Protein AF-G0VFV6-F1 (afdb_monomer_lite)

pLDDT: mean 76.39, std 19.53, range [38.84, 98.0]

InterPro domains:
  IPR015418 Chromatin modification-related protein Eaf6 [PF09340] (14-102)
  IPR015418 Chromatin modification-related protein Eaf6 [PTHR13476] (4-123)

Foldseek 3Di:
DVVVVVVVVVVVVVVVVVVVVVVVVVVVVVVVLVVLVVVCCVQQQDPPDDDDDDPSLQDDPQRHNVSVVVVPDDDDDDDDDCPVSPHDDPVSSVVSVVDPVSVVVVVVVVVVVVVVVVVVVVVVVVVVPPPPPDDDDDPDDD

Structure (mmCIF, N/CA/C/O backbone):
data_AF-G0VFV6-F1
#
_entry.id   AF-G0VFV6-F1
#
loop_
_atom_site.group_PDB
_atom_site.id
_atom_site.type_symbol
_atom_site.label_atom_id
_atom_site.label_alt_id
_atom_site.label_comp_id
_atom_site.label_asym_id
_atom_site.label_entity_id
_atom_site.label_seq_id
_atom_site.pdbx_PDB_ins_code
_atom_site.Cartn_x
_atom_site.Cartn_y
_atom_site.Cartn_z
_atom_site.occupancy
_atom_site.B_iso_or_equiv
_atom_site.auth_seq_id
_atom_site.auth_comp_id
_atom_site.auth_asym_id
_atom_site.auth_atom_id
_atom_site.pdbx_PDB_model_num
ATOM 1 N N . MET A 1 1 ? -30.988 -7.209 36.783 1.00 61.44 1 MET A N 1
ATOM 2 C CA . MET A 1 1 ? -30.574 -5.986 36.063 1.00 61.44 1 MET A CA 1
ATOM 3 C C . MET A 1 1 ? -29.065 -5.753 36.152 1.00 61.44 1 MET A C 1
ATOM 5 O O . MET A 1 1 ? -28.468 -5.430 35.137 1.00 61.44 1 MET A O 1
ATOM 9 N N . ASP A 1 2 ? -28.416 -6.022 37.289 1.00 73.38 2 ASP A N 1
ATOM 10 C CA . ASP A 1 2 ? -26.969 -5.762 37.464 1.00 73.38 2 ASP A CA 1
ATOM 11 C C . ASP A 1 2 ? -26.029 -6.598 36.574 1.00 73.38 2 ASP A C 1
ATOM 13 O O . ASP A 1 2 ? -24.954 -6.134 36.197 1.00 73.38 2 ASP A O 1
ATOM 17 N N . GLY A 1 3 ? -26.434 -7.812 36.178 1.00 80.75 3 GLY A N 1
ATOM 18 C CA . GLY A 1 3 ? -25.650 -8.656 35.264 1.00 80.75 3 GLY A CA 1
ATOM 19 C C . GLY A 1 3 ? -25.474 -8.044 33.868 1.00 80.75 3 GLY A C 1
ATOM 20 O O . GLY A 1 3 ? -24.378 -8.079 33.320 1.00 80.75 3 GLY A O 1
ATOM 21 N N . GLN A 1 4 ? -26.517 -7.394 33.342 1.00 85.12 4 GLN A N 1
ATOM 22 C CA . GLN A 1 4 ? -26.492 -6.755 32.020 1.00 85.12 4 GLN A CA 1
ATOM 23 C C . GLN A 1 4 ? -25.604 -5.502 32.005 1.00 85.12 4 GLN A C 1
ATOM 25 O O . GLN A 1 4 ? -24.868 -5.274 31.049 1.00 85.12 4 GLN A O 1
ATOM 30 N N . LEU A 1 5 ? -25.616 -4.719 33.090 1.00 89.12 5 LEU A N 1
ATOM 31 C CA . LEU A 1 5 ? -24.706 -3.580 33.268 1.00 89.12 5 LEU A CA 1
ATOM 32 C C . LEU A 1 5 ? -23.240 -4.027 33.328 1.00 89.12 5 LEU A C 1
ATOM 34 O O . LEU A 1 5 ? -22.372 -3.400 32.721 1.00 89.12 5 LEU A O 1
ATOM 38 N N . LYS A 1 6 ? -22.959 -5.137 34.020 1.00 91.12 6 LYS A N 1
ATOM 39 C CA . LYS A 1 6 ? -21.605 -5.692 34.115 1.00 91.12 6 LYS A CA 1
ATOM 40 C C . LYS A 1 6 ? -21.097 -6.212 32.767 1.00 91.12 6 LYS A C 1
ATOM 42 O O . LYS A 1 6 ? -19.947 -5.954 32.419 1.00 91.12 6 LYS A O 1
ATOM 47 N N . GLU A 1 7 ? -21.936 -6.908 32.003 1.00 91.88 7 GLU A N 1
ATOM 48 C CA . GLU A 1 7 ? -21.600 -7.362 30.647 1.00 91.88 7 GLU A CA 1
ATOM 49 C C . GLU A 1 7 ? -21.347 -6.190 29.695 1.00 91.88 7 GLU A C 1
ATOM 51 O O . GLU A 1 7 ? -20.375 -6.210 28.940 1.00 91.88 7 GLU A O 1
ATOM 56 N N . TYR A 1 8 ? -22.165 -5.137 29.772 1.00 94.69 8 TYR A N 1
ATOM 57 C CA . TYR A 1 8 ? -21.982 -3.928 28.973 1.00 94.69 8 TYR A CA 1
ATOM 58 C C . TYR A 1 8 ? -20.630 -3.252 29.240 1.00 94.69 8 TYR A C 1
ATOM 60 O O . TYR A 1 8 ? -19.897 -2.940 28.299 1.00 94.69 8 TYR A O 1
ATOM 68 N N . GLU A 1 9 ? -20.252 -3.072 30.509 1.00 93.69 9 GLU A N 1
ATOM 69 C CA . GLU A 1 9 ? -18.959 -2.470 30.859 1.00 93.69 9 GLU A CA 1
ATOM 70 C C . GLU A 1 9 ? -17.774 -3.344 30.423 1.00 93.69 9 GLU A C 1
ATOM 72 O O . GLU A 1 9 ? -16.779 -2.831 29.904 1.00 93.69 9 GLU A O 1
ATOM 77 N N . GLN A 1 10 ? -17.891 -4.671 30.536 1.00 95.00 10 GLN A N 1
ATOM 78 C CA . GLN A 1 10 ? -16.878 -5.591 30.010 1.00 95.00 10 GLN A CA 1
ATOM 79 C C . GLN A 1 10 ? -16.748 -5.491 28.488 1.00 95.00 10 GLN A C 1
ATOM 81 O O . GLN A 1 10 ? -15.635 -5.456 27.961 1.00 95.00 10 GLN A O 1
ATOM 86 N N . LEU A 1 11 ? -17.869 -5.427 27.768 1.00 96.12 11 LEU A N 1
ATOM 87 C CA . LEU A 1 11 ? -17.863 -5.321 26.314 1.00 96.12 11 LEU A CA 1
ATOM 88 C C . LEU A 1 11 ? -17.265 -3.986 25.857 1.00 96.12 11 LEU A C 1
ATOM 90 O O . LEU A 1 11 ? -16.480 -3.951 24.913 1.00 96.12 11 LEU A O 1
ATOM 94 N N . LYS A 1 12 ? -17.556 -2.899 26.575 1.00 96.12 12 LYS A N 1
ATOM 95 C CA . LYS A 1 12 ? -16.971 -1.576 26.333 1.00 96.12 12 LYS A CA 1
ATOM 96 C C . LYS A 1 12 ? -15.455 -1.572 26.531 1.00 96.12 12 LYS A C 1
ATOM 98 O O . LYS A 1 12 ? -14.743 -0.953 25.743 1.00 96.12 12 LYS A O 1
ATOM 103 N N . GLN A 1 13 ? -14.948 -2.265 27.550 1.00 96.06 13 GLN A N 1
ATOM 104 C CA . GLN A 1 13 ? -13.505 -2.427 27.753 1.00 96.06 13 GLN A CA 1
ATOM 105 C C . GLN A 1 13 ? -12.860 -3.242 26.628 1.00 96.06 13 GLN A C 1
ATOM 107 O O . GLN A 1 13 ? -11.858 -2.803 26.068 1.00 96.06 13 GLN A O 1
ATOM 112 N N . LYS A 1 14 ? -13.469 -4.370 26.240 1.00 96.44 14 LYS A N 1
ATOM 113 C CA . LYS A 1 14 ? -12.999 -5.185 25.107 1.00 96.44 14 LYS A CA 1
ATOM 114 C C . LYS A 1 14 ? -12.979 -4.393 23.804 1.00 96.44 14 LYS A C 1
ATOM 116 O O . LYS A 1 14 ? -12.019 -4.486 23.052 1.00 96.44 14 LYS A O 1
ATOM 121 N N . LEU A 1 15 ? -14.002 -3.577 23.557 1.00 96.88 15 LEU A N 1
ATOM 122 C CA . LEU A 1 15 ? -14.063 -2.734 22.368 1.00 96.88 15 LEU A CA 1
ATOM 123 C C . LEU A 1 15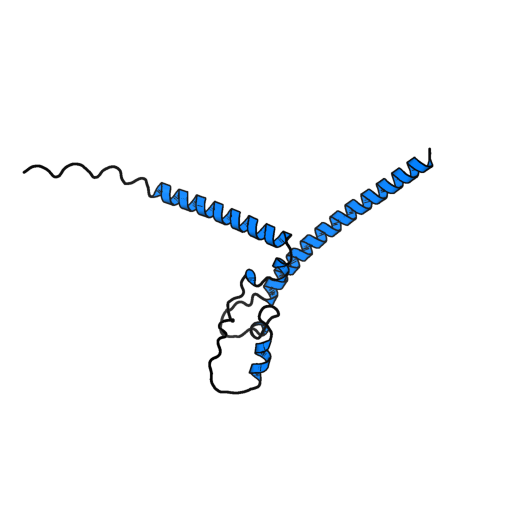 ? -12.927 -1.706 22.349 1.00 96.88 15 LEU A C 1
ATOM 125 O O . LEU A 1 15 ? -12.291 -1.527 21.317 1.00 96.88 15 LEU A O 1
ATOM 129 N N . LYS A 1 16 ? -12.638 -1.058 23.484 1.00 97.19 16 LYS A N 1
ATOM 130 C CA . LYS A 1 16 ? -11.505 -0.124 23.583 1.00 97.19 16 LYS A CA 1
ATOM 131 C C . LYS A 1 16 ? -10.175 -0.809 23.272 1.00 97.19 16 LYS A C 1
ATOM 133 O O . LYS A 1 16 ? -9.396 -0.268 22.497 1.00 97.19 16 LYS A O 1
ATOM 138 N N . GLN A 1 17 ? -9.955 -2.000 23.828 1.00 97.19 17 GLN A N 1
ATOM 139 C CA . GLN A 1 17 ? -8.756 -2.796 23.558 1.00 97.19 17 GLN A CA 1
ATOM 140 C C . GLN A 1 17 ? -8.660 -3.186 22.079 1.00 97.19 17 GLN A C 1
ATOM 142 O O . GLN A 1 17 ? -7.616 -2.994 21.470 1.00 97.19 17 GLN A O 1
ATOM 147 N N . ALA A 1 18 ? -9.761 -3.647 21.479 1.00 97.50 18 ALA A N 1
ATOM 148 C CA . ALA A 1 18 ? -9.797 -4.027 20.069 1.00 97.50 18 ALA A CA 1
ATOM 149 C C . ALA A 1 18 ? -9.527 -2.841 19.127 1.00 97.50 18 ALA A C 1
ATOM 151 O O . ALA A 1 18 ? -8.879 -3.007 18.099 1.00 97.50 18 ALA A O 1
ATOM 152 N N . ILE A 1 19 ? -9.996 -1.635 19.469 1.00 98.00 19 ILE A N 1
ATOM 153 C CA . ILE A 1 19 ? -9.707 -0.418 18.694 1.00 98.00 19 ILE A CA 1
ATOM 154 C C . ILE A 1 19 ? -8.216 -0.069 18.765 1.00 98.00 19 ILE A C 1
ATOM 156 O O . ILE A 1 19 ? -7.619 0.278 17.748 1.00 98.00 19 ILE A O 1
ATOM 160 N N . GLU A 1 20 ? -7.615 -0.155 19.950 1.00 97.69 20 GLU A N 1
ATOM 161 C CA . GLU A 1 20 ? -6.192 0.137 20.136 1.00 97.69 20 GLU A CA 1
ATOM 162 C C . GLU A 1 20 ? -5.300 -0.897 19.439 1.00 97.69 20 GLU A C 1
ATOM 164 O O . GLU A 1 20 ? -4.341 -0.531 18.759 1.00 97.69 20 GLU A O 1
ATOM 169 N N . GLU A 1 21 ? -5.659 -2.178 19.534 1.00 97.94 21 GLU A N 1
ATOM 170 C CA . GLU A 1 21 ? -4.986 -3.262 18.823 1.00 97.94 21 GLU A CA 1
ATOM 171 C C . GLU A 1 21 ? -5.083 -3.080 17.308 1.00 97.94 21 GLU A C 1
ATOM 173 O O . GLU A 1 21 ? -4.063 -3.138 16.622 1.00 97.94 21 GLU A O 1
ATOM 178 N N . LYS A 1 22 ? -6.281 -2.772 16.795 1.00 97.94 22 LYS A N 1
ATOM 179 C CA . LYS A 1 22 ? -6.484 -2.469 15.379 1.00 97.94 22 LYS A CA 1
ATOM 180 C C . LYS A 1 22 ? -5.571 -1.328 14.925 1.00 97.94 22 LYS A C 1
ATOM 182 O O . LYS A 1 22 ? -4.885 -1.477 13.920 1.00 97.94 22 LYS A O 1
ATOM 187 N N . ARG A 1 23 ? -5.519 -0.219 15.672 1.00 97.62 23 ARG A N 1
ATOM 188 C CA . ARG A 1 23 ? -4.665 0.928 15.322 1.00 97.62 23 ARG A CA 1
ATOM 189 C C . ARG A 1 23 ? -3.191 0.527 15.255 1.00 97.62 23 ARG A C 1
ATOM 191 O O . ARG A 1 23 ? -2.490 0.904 14.325 1.00 97.62 23 ARG A O 1
ATOM 198 N N . LYS A 1 24 ? -2.723 -0.258 16.228 1.00 97.81 24 LYS A N 1
ATOM 199 C CA . LYS A 1 24 ? -1.338 -0.740 16.255 1.00 97.81 24 LYS A CA 1
ATOM 200 C C . LYS A 1 24 ? -1.023 -1.637 15.054 1.00 97.81 24 LYS A C 1
ATOM 202 O O . LYS A 1 24 ? 0.045 -1.499 14.468 1.00 97.81 24 LYS A O 1
ATOM 207 N N . GLN A 1 25 ? -1.941 -2.533 14.694 1.00 97.88 25 GLN A N 1
ATOM 208 C CA . GLN A 1 25 ? -1.784 -3.410 13.533 1.00 97.88 25 GLN A CA 1
ATOM 209 C C . GLN A 1 25 ? -1.763 -2.618 12.222 1.00 97.88 25 GLN A C 1
ATOM 211 O O . GLN A 1 25 ? -0.952 -2.925 11.358 1.00 97.88 25 GLN A O 1
ATOM 216 N N . GLU A 1 26 ? -2.600 -1.586 12.086 1.00 96.88 26 GLU A N 1
ATOM 217 C CA . GLU A 1 26 ? -2.580 -0.683 10.927 1.00 96.88 26 GLU A CA 1
ATOM 218 C C . GLU A 1 26 ? -1.230 0.052 10.818 1.00 96.88 26 GLU A C 1
ATOM 220 O O . GLU A 1 26 ? -0.601 0.026 9.764 1.00 96.88 26 GLU A O 1
ATOM 225 N N . GLU A 1 27 ? -0.717 0.607 11.922 1.00 97.31 27 GLU A N 1
ATOM 226 C CA . GLU A 1 27 ? 0.596 1.274 11.946 1.00 97.31 27 GLU A CA 1
ATOM 227 C C . GLU A 1 27 ? 1.765 0.327 11.615 1.00 97.31 27 GLU A C 1
ATOM 229 O O . GLU A 1 27 ? 2.737 0.725 10.971 1.00 97.31 27 GLU A O 1
ATOM 234 N N . GLU A 1 28 ? 1.721 -0.916 12.098 1.00 97.50 28 GLU A N 1
ATOM 235 C CA . GLU A 1 28 ? 2.740 -1.931 11.809 1.00 97.50 28 GLU A CA 1
ATOM 236 C C . GLU A 1 28 ? 2.664 -2.401 10.355 1.00 97.50 28 GLU A C 1
ATOM 238 O O . GLU A 1 28 ? 3.693 -2.553 9.696 1.00 97.50 28 GLU A O 1
ATOM 243 N N . PHE A 1 29 ? 1.449 -2.562 9.835 1.00 96.38 29 PHE A N 1
ATOM 244 C CA . PHE A 1 29 ? 1.216 -2.917 8.445 1.00 96.38 29 PHE A CA 1
ATOM 245 C C . PHE A 1 29 ? 1.788 -1.863 7.492 1.00 96.38 29 PHE A C 1
ATOM 247 O O . PHE A 1 29 ? 2.510 -2.221 6.561 1.00 96.38 29 PHE A O 1
ATOM 254 N N . ASP A 1 30 ? 1.545 -0.576 7.750 1.00 94.56 30 ASP A N 1
ATOM 255 C CA . ASP A 1 30 ? 2.077 0.513 6.923 1.00 94.56 30 ASP A CA 1
ATOM 256 C C . ASP A 1 30 ? 3.615 0.530 6.918 1.00 94.56 30 ASP A C 1
ATOM 258 O O . ASP A 1 30 ? 4.242 0.698 5.869 1.00 94.56 30 ASP A O 1
ATOM 262 N N . LYS A 1 31 ? 4.245 0.280 8.075 1.00 96.88 31 LYS A N 1
ATOM 263 C CA . LYS A 1 31 ? 5.710 0.161 8.176 1.00 96.88 31 LYS A CA 1
ATOM 264 C C . LYS A 1 31 ? 6.247 -1.008 7.356 1.00 96.88 31 LYS A C 1
ATOM 266 O O . LYS A 1 31 ? 7.237 -0.837 6.651 1.00 96.88 31 LYS A O 1
ATOM 271 N N . LEU A 1 32 ? 5.592 -2.167 7.422 1.00 97.12 32 LEU A N 1
ATOM 272 C CA . LEU A 1 32 ? 5.993 -3.349 6.659 1.00 97.12 32 LEU A CA 1
ATOM 273 C C . LEU A 1 32 ? 5.866 -3.128 5.149 1.00 97.12 32 LEU A C 1
ATOM 275 O O . LEU A 1 32 ? 6.735 -3.562 4.401 1.00 97.12 32 LEU A O 1
ATOM 279 N N . GLN A 1 33 ? 4.820 -2.437 4.685 1.00 95.31 33 GLN A N 1
ATOM 280 C CA . GLN A 1 33 ? 4.673 -2.105 3.261 1.00 95.31 33 GLN A CA 1
ATOM 281 C C . GLN A 1 33 ? 5.844 -1.250 2.761 1.00 95.31 33 GLN A C 1
ATOM 283 O O . GLN A 1 33 ? 6.404 -1.539 1.701 1.00 95.31 33 GLN A O 1
ATOM 288 N N . GLN A 1 34 ? 6.247 -0.241 3.540 1.00 95.31 34 GLN A N 1
ATOM 289 C CA . GLN A 1 34 ? 7.407 0.587 3.214 1.00 95.31 34 GLN A CA 1
ATOM 290 C C . GLN A 1 34 ? 8.706 -0.227 3.239 1.00 95.31 34 GLN A C 1
ATOM 292 O O . GLN A 1 34 ? 9.500 -0.146 2.306 1.00 95.31 34 GLN A O 1
ATOM 297 N N . GLU A 1 35 ? 8.900 -1.054 4.267 1.00 97.00 35 GLU A N 1
ATOM 298 C CA . GLU A 1 35 ? 10.090 -1.895 4.393 1.00 97.00 35 GLU A CA 1
ATOM 299 C C . GLU A 1 35 ? 10.234 -2.859 3.209 1.00 97.00 35 GLU A C 1
ATOM 301 O O . GLU A 1 35 ? 11.327 -2.994 2.663 1.00 97.00 35 GLU A O 1
ATOM 306 N N . ILE A 1 36 ? 9.141 -3.485 2.758 1.00 95.81 36 ILE A N 1
ATOM 307 C CA . ILE A 1 36 ? 9.149 -4.351 1.570 1.00 95.81 36 ILE A CA 1
ATOM 308 C C . ILE A 1 36 ? 9.641 -3.572 0.346 1.00 95.81 36 ILE A C 1
ATOM 310 O O . ILE A 1 36 ? 10.545 -4.038 -0.348 1.00 95.81 36 ILE A O 1
ATOM 314 N N . TYR A 1 37 ? 9.095 -2.379 0.102 1.00 94.06 37 TYR A N 1
ATOM 315 C CA . TYR A 1 37 ? 9.478 -1.552 -1.044 1.00 94.06 37 TYR A CA 1
ATOM 316 C C . TYR A 1 37 ? 10.954 -1.116 -0.994 1.00 94.06 37 TYR A C 1
ATOM 318 O O . TYR A 1 37 ? 11.674 -1.149 -2.004 1.00 94.06 37 TYR A O 1
ATOM 326 N N . ASP A 1 38 ? 11.427 -0.740 0.194 1.00 93.81 38 ASP A N 1
ATOM 327 C CA . ASP A 1 38 ? 12.815 -0.344 0.424 1.00 93.81 38 ASP A CA 1
ATOM 328 C C . ASP A 1 38 ? 13.761 -1.529 0.196 1.00 93.81 38 ASP A C 1
ATOM 330 O O . ASP A 1 38 ? 14.774 -1.388 -0.492 1.00 93.81 38 ASP A O 1
ATOM 334 N N . LYS A 1 39 ? 13.402 -2.724 0.685 1.00 92.75 39 LYS A N 1
ATOM 335 C CA . LYS A 1 39 ? 14.188 -3.952 0.499 1.00 92.75 39 LYS A CA 1
ATOM 336 C C . LYS A 1 39 ? 14.200 -4.446 -0.938 1.00 92.75 39 LYS A C 1
ATOM 338 O O . LYS A 1 39 ? 15.241 -4.896 -1.411 1.00 92.75 39 LYS A O 1
ATOM 343 N N . GLU A 1 40 ? 13.095 -4.332 -1.664 1.00 90.62 40 GLU A N 1
ATOM 344 C CA . GLU A 1 40 ? 13.095 -4.593 -3.103 1.00 90.62 40 GLU A CA 1
ATOM 345 C C . GLU A 1 40 ? 14.060 -3.659 -3.832 1.00 90.62 40 GLU A C 1
ATOM 347 O O . GLU A 1 40 ? 14.815 -4.105 -4.693 1.00 90.62 40 GLU A O 1
ATOM 352 N N . THR A 1 41 ? 14.091 -2.379 -3.458 1.00 88.75 41 THR A N 1
ATOM 353 C CA . THR A 1 41 ? 15.053 -1.429 -4.023 1.00 88.75 41 THR A CA 1
ATOM 354 C C . THR A 1 41 ? 16.483 -1.825 -3.647 1.00 88.75 41 THR A C 1
ATOM 356 O O . THR A 1 41 ? 17.334 -1.924 -4.519 1.00 88.75 41 THR A O 1
ATOM 359 N N . GLU A 1 42 ? 16.752 -2.140 -2.382 1.00 87.62 42 GLU A N 1
ATOM 360 C CA . GLU A 1 42 ? 18.082 -2.543 -1.912 1.00 87.62 42 GLU A CA 1
ATOM 361 C C . GLU A 1 42 ? 18.624 -3.788 -2.638 1.00 87.62 42 GLU A C 1
ATOM 363 O O . GLU A 1 42 ? 19.789 -3.813 -3.038 1.00 87.62 42 GLU A O 1
ATOM 368 N N . TYR A 1 43 ? 17.792 -4.817 -2.835 1.00 85.00 43 TYR A N 1
ATOM 369 C CA . TYR A 1 43 ? 18.244 -6.102 -3.379 1.00 85.00 43 TYR A CA 1
ATOM 370 C C . TYR A 1 43 ? 18.133 -6.222 -4.899 1.00 85.00 43 TYR A C 1
ATOM 372 O O . TYR A 1 43 ? 18.935 -6.931 -5.513 1.00 85.00 43 TYR A O 1
ATOM 380 N N . LEU A 1 44 ? 17.136 -5.583 -5.515 1.00 81.69 44 LEU A N 1
ATOM 381 C CA . LEU A 1 44 ? 16.840 -5.751 -6.939 1.00 81.69 44 LEU A CA 1
ATOM 382 C C . LEU A 1 44 ? 17.335 -4.569 -7.782 1.00 81.69 44 LEU A C 1
ATOM 384 O O . LEU A 1 44 ? 17.702 -4.772 -8.944 1.00 81.69 44 LEU A O 1
ATOM 388 N N . PHE A 1 45 ? 17.412 -3.360 -7.212 1.00 73.38 45 PHE A N 1
ATOM 389 C CA . PHE A 1 45 ? 18.003 -2.207 -7.887 1.00 73.38 45 PHE A CA 1
ATOM 390 C C . PHE A 1 45 ? 19.523 -2.222 -7.718 1.00 73.38 45 PHE A C 1
ATOM 392 O O . PHE A 1 45 ? 20.104 -1.620 -6.818 1.00 73.38 45 PHE A O 1
ATOM 399 N N . VAL A 1 46 ? 20.199 -2.908 -8.634 1.00 64.00 46 VAL A N 1
ATOM 400 C CA . VAL A 1 46 ? 21.646 -2.766 -8.790 1.00 64.00 46 VAL A CA 1
ATOM 401 C C . VAL A 1 46 ? 21.898 -1.621 -9.774 1.00 64.00 46 VAL A C 1
ATOM 403 O O . VAL A 1 46 ? 21.496 -1.738 -10.936 1.00 64.00 46 VAL A O 1
ATOM 406 N N . PRO A 1 47 ? 22.573 -0.525 -9.382 1.00 55.16 47 PRO A N 1
ATOM 407 C CA . PRO A 1 47 ? 22.979 0.487 -10.342 1.00 55.16 47 PRO A CA 1
ATOM 408 C C . PRO A 1 47 ? 23.942 -0.150 -11.348 1.00 55.16 47 PRO A C 1
ATOM 410 O O . PRO A 1 47 ? 25.042 -0.578 -10.994 1.00 55.16 47 PRO A O 1
ATOM 413 N N . ASN A 1 48 ? 23.533 -0.195 -12.617 1.00 52.00 48 ASN A N 1
ATOM 414 C CA . ASN A 1 48 ? 24.400 -0.502 -13.755 1.00 52.00 48 ASN A CA 1
ATOM 415 C C . ASN A 1 48 ? 25.393 0.657 -13.960 1.00 52.00 48 ASN A C 1
ATOM 417 O O . ASN A 1 48 ? 25.332 1.382 -14.947 1.00 52.00 48 ASN A O 1
ATOM 421 N N . SER A 1 49 ? 26.284 0.881 -12.996 1.00 43.75 49 SER A N 1
ATOM 422 C CA . SER A 1 49 ? 27.336 1.889 -13.069 1.00 43.75 49 SER A CA 1
ATOM 423 C C . SER A 1 49 ? 28.692 1.192 -13.088 1.00 43.75 49 SER A C 1
ATOM 425 O O . SER A 1 49 ? 29.168 0.707 -12.068 1.00 43.75 49 SER A O 1
ATOM 427 N N . GLY A 1 50 ? 29.290 1.124 -14.280 1.00 43.28 50 GLY A N 1
ATOM 428 C CA . GLY A 1 50 ? 30.733 0.978 -14.490 1.00 43.28 50 GLY A CA 1
ATOM 429 C C . GLY A 1 50 ? 31.401 -0.329 -14.038 1.00 43.28 50 GLY A C 1
ATOM 430 O O . GLY A 1 50 ? 31.776 -0.499 -12.885 1.00 43.28 50 GLY A O 1
ATOM 431 N N . ASN A 1 51 ? 31.713 -1.193 -15.008 1.00 46.22 51 ASN A N 1
ATOM 432 C CA . ASN A 1 51 ? 32.843 -2.143 -15.009 1.00 46.22 51 ASN A CA 1
ATOM 433 C C . ASN A 1 51 ? 32.982 -3.193 -13.888 1.00 46.22 51 ASN A C 1
ATOM 435 O O . ASN A 1 51 ? 33.996 -3.894 -13.863 1.00 46.22 51 ASN A O 1
ATOM 439 N N . LYS A 1 52 ? 31.995 -3.396 -13.010 1.00 47.25 52 LYS A N 1
ATOM 440 C CA . LYS A 1 52 ? 31.943 -4.587 -12.146 1.00 47.25 52 LYS A CA 1
ATOM 441 C C . LYS A 1 52 ? 30.525 -5.157 -12.106 1.00 47.25 52 LYS A C 1
ATOM 443 O O . LYS A 1 52 ? 29.626 -4.458 -11.643 1.00 47.25 52 LYS A O 1
ATOM 448 N N . PRO A 1 53 ? 30.295 -6.409 -12.546 1.00 52.69 53 PRO A N 1
ATOM 449 C CA . PRO A 1 53 ? 29.031 -7.069 -12.268 1.00 52.69 53 PRO A CA 1
ATOM 450 C C . PRO A 1 53 ? 28.932 -7.236 -10.749 1.00 52.69 53 PRO A C 1
ATOM 452 O O . PRO A 1 53 ? 29.689 -7.997 -10.145 1.00 52.69 53 PRO A O 1
ATOM 455 N N . SER A 1 54 ? 28.036 -6.477 -10.117 1.00 52.59 54 SER A N 1
ATOM 456 C CA . SER A 1 54 ? 27.594 -6.771 -8.753 1.00 52.59 54 SER A CA 1
ATOM 457 C C . SER A 1 54 ? 27.208 -8.247 -8.688 1.00 52.59 54 SER A C 1
ATOM 459 O O . SER A 1 54 ? 26.578 -8.758 -9.616 1.00 52.59 54 SER A O 1
ATOM 461 N N . GLN A 1 55 ? 27.554 -8.940 -7.603 1.00 53.66 55 GLN A N 1
ATOM 462 C CA . GLN A 1 55 ? 27.216 -10.357 -7.428 1.00 53.66 55 GLN A CA 1
ATOM 463 C C . GLN A 1 55 ? 25.700 -10.629 -7.506 1.00 53.66 55 GLN A C 1
ATOM 465 O O . GLN A 1 55 ? 25.293 -11.762 -7.732 1.00 53.66 55 GLN A O 1
ATOM 470 N N . HIS A 1 56 ? 24.865 -9.591 -7.384 1.00 53.75 56 HIS A N 1
ATOM 471 C CA . HIS A 1 56 ? 23.407 -9.649 -7.546 1.00 53.75 56 HIS A CA 1
ATOM 472 C C . HIS A 1 56 ? 22.934 -9.626 -9.012 1.00 53.75 56 HIS A C 1
ATOM 474 O O . HIS A 1 56 ? 21.760 -9.849 -9.284 1.00 53.75 56 HIS A O 1
ATOM 480 N N . SER A 1 57 ? 23.835 -9.393 -9.971 1.00 58.66 57 SER A N 1
ATOM 481 C CA . SER A 1 57 ? 23.536 -9.432 -11.411 1.00 58.66 57 SER A CA 1
ATOM 482 C C . SER A 1 57 ? 23.570 -10.858 -11.991 1.00 58.66 57 SER A C 1
ATOM 484 O O . SER A 1 57 ? 23.185 -11.081 -13.133 1.00 58.66 57 SER A O 1
ATOM 486 N N . ILE A 1 58 ? 24.026 -11.845 -11.207 1.00 65.06 58 ILE A N 1
ATOM 487 C CA . ILE A 1 58 ? 24.145 -13.251 -11.637 1.00 65.06 58 ILE A CA 1
ATOM 488 C C . ILE A 1 58 ? 22.779 -13.962 -11.620 1.00 65.06 58 ILE A C 1
ATOM 490 O O . ILE A 1 58 ? 22.550 -14.895 -12.385 1.00 65.06 58 ILE A O 1
ATOM 494 N N . GLY A 1 59 ? 21.850 -13.501 -10.783 1.00 70.94 59 GLY A N 1
ATOM 495 C CA . GLY A 1 59 ? 20.490 -14.019 -10.717 1.00 70.94 59 GLY A CA 1
ATOM 496 C C . GLY A 1 59 ? 19.739 -13.467 -9.513 1.00 70.94 59 GLY A C 1
ATOM 497 O O . GLY A 1 59 ? 20.341 -13.146 -8.488 1.00 70.94 59 GLY A O 1
ATOM 498 N N . ASN A 1 60 ? 18.421 -13.356 -9.632 1.00 80.31 60 ASN A N 1
ATOM 499 C CA . ASN A 1 60 ? 17.544 -12.922 -8.549 1.00 80.31 60 ASN A CA 1
ATOM 500 C C . ASN A 1 60 ? 16.233 -13.718 -8.581 1.00 80.31 60 ASN A C 1
ATOM 502 O O . ASN A 1 60 ? 15.933 -14.401 -9.558 1.00 80.31 60 ASN A O 1
ATOM 506 N N . ILE A 1 61 ? 15.438 -13.631 -7.514 1.00 86.44 61 ILE A N 1
ATOM 507 C CA . ILE A 1 61 ? 14.173 -14.378 -7.417 1.00 86.44 61 ILE A CA 1
ATOM 508 C C . ILE A 1 61 ? 13.157 -13.995 -8.508 1.00 86.44 61 ILE A C 1
ATOM 510 O O . ILE A 1 61 ? 12.281 -14.790 -8.826 1.00 86.44 61 ILE A O 1
ATOM 514 N N . ILE A 1 62 ? 13.304 -12.815 -9.117 1.00 85.62 62 ILE A N 1
ATOM 515 C CA . ILE A 1 62 ? 12.412 -12.327 -10.176 1.00 85.62 62 ILE A CA 1
ATOM 516 C C . ILE A 1 62 ? 12.760 -12.939 -11.541 1.00 85.62 62 ILE A C 1
ATOM 518 O O . ILE A 1 62 ? 11.876 -13.334 -12.294 1.00 85.62 62 ILE A O 1
ATOM 522 N N . LYS A 1 63 ? 14.053 -13.025 -11.868 1.00 81.31 63 LYS A N 1
ATOM 523 C CA . LYS A 1 63 ? 14.580 -13.419 -13.187 1.00 81.31 63 LYS A CA 1
ATOM 524 C C . LYS A 1 63 ? 15.123 -14.847 -13.222 1.00 81.31 63 LYS A C 1
ATOM 526 O O . LYS A 1 63 ? 15.392 -15.372 -14.299 1.00 81.31 63 LYS A O 1
ATOM 531 N N . GLY A 1 64 ? 15.277 -15.473 -12.060 1.00 80.38 64 GLY A N 1
ATOM 532 C CA . GLY A 1 64 ? 15.866 -16.794 -11.897 1.00 80.38 64 GLY A CA 1
ATOM 533 C C . GLY A 1 64 ? 17.369 -16.762 -11.609 1.00 80.38 64 GLY A C 1
ATOM 534 O O . GLY A 1 64 ? 18.039 -15.732 -11.690 1.00 80.38 64 GLY A O 1
ATOM 535 N N . PHE A 1 65 ? 17.890 -17.936 -11.253 1.00 80.81 65 PHE A N 1
ATOM 536 C CA . PHE A 1 65 ? 19.261 -18.151 -10.777 1.00 80.81 65 PHE A CA 1
ATOM 537 C C . PHE A 1 65 ? 20.135 -18.958 -11.759 1.00 80.81 65 PHE A C 1
ATOM 539 O O . PHE A 1 65 ? 21.219 -19.416 -11.404 1.00 80.81 65 PHE A O 1
ATOM 546 N N . ASP A 1 66 ? 19.692 -19.113 -13.009 1.00 69.44 66 ASP A N 1
ATOM 547 C CA . ASP A 1 66 ? 20.372 -19.913 -14.046 1.00 69.44 66 ASP A CA 1
ATOM 548 C C . ASP A 1 66 ? 21.776 -19.376 -14.418 1.00 69.44 66 ASP A C 1
ATOM 550 O O . AS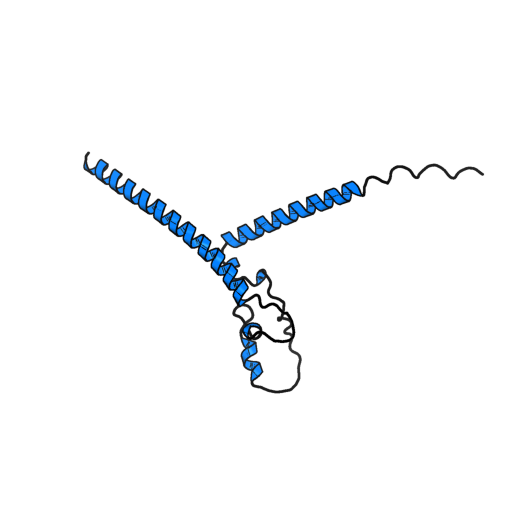P A 1 66 ? 22.628 -20.083 -14.956 1.00 69.44 66 ASP A O 1
ATOM 554 N N . GLY A 1 67 ? 22.082 -18.124 -14.061 1.00 64.81 67 GLY A N 1
ATOM 555 C CA . GLY A 1 67 ? 23.411 -17.541 -14.250 1.00 64.81 67 GLY A CA 1
ATOM 556 C C . GLY A 1 67 ? 24.515 -18.167 -13.387 1.00 64.81 67 GLY A C 1
ATOM 557 O O . GLY A 1 67 ? 25.689 -18.036 -13.737 1.00 64.81 67 GLY A O 1
ATOM 558 N N . PHE A 1 68 ? 24.188 -18.891 -12.308 1.00 65.00 68 PHE A N 1
ATOM 559 C CA . PHE A 1 68 ? 25.205 -19.551 -11.474 1.00 65.00 68 PHE A CA 1
ATOM 560 C C . PHE A 1 68 ? 25.820 -20.789 -12.140 1.00 65.00 68 PHE A C 1
ATOM 562 O O . PHE A 1 68 ? 26.982 -21.111 -11.890 1.00 65.00 68 PHE A O 1
ATOM 569 N N . SER A 1 69 ? 25.082 -21.463 -13.024 1.00 63.28 69 SER A N 1
ATOM 570 C CA . SER A 1 69 ? 25.519 -22.713 -13.657 1.00 63.28 69 SER A CA 1
ATOM 571 C C . SER A 1 69 ? 26.509 -22.493 -14.807 1.00 63.28 69 SER A C 1
ATOM 573 O O . SER A 1 69 ? 27.306 -23.380 -15.112 1.00 63.28 69 SER A O 1
ATOM 575 N N . LYS A 1 70 ? 26.520 -21.301 -15.423 1.00 57.59 70 LYS A N 1
ATOM 576 C CA . LYS A 1 70 ? 27.417 -20.963 -16.548 1.00 57.59 70 LYS A CA 1
ATOM 577 C C . LYS A 1 70 ? 28.815 -20.494 -16.128 1.00 57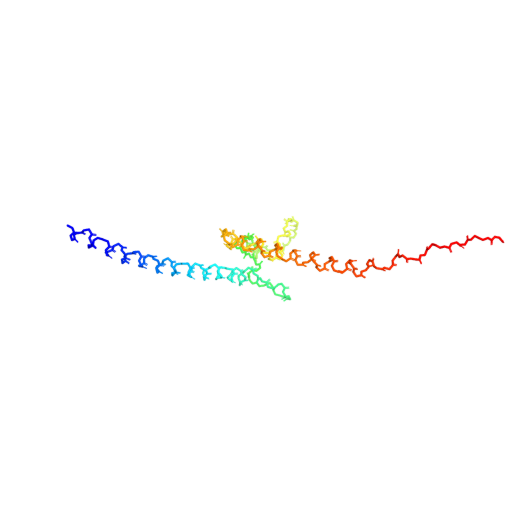.59 7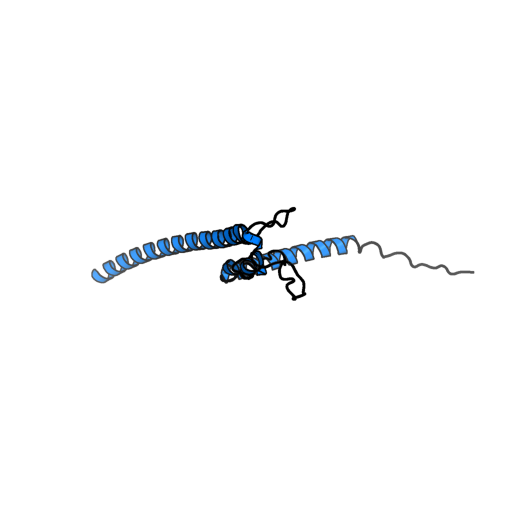0 LYS A C 1
ATOM 579 O O . LYS A 1 70 ? 29.692 -20.394 -16.978 1.00 57.59 70 LYS A O 1
ATOM 584 N N . ALA A 1 71 ? 29.067 -20.256 -14.839 1.00 54.66 71 ALA A N 1
ATOM 585 C CA . ALA A 1 71 ? 30.385 -19.819 -14.366 1.00 54.66 71 ALA A CA 1
ATOM 586 C C . ALA A 1 71 ? 31.445 -20.945 -14.329 1.00 54.66 71 ALA A C 1
ATOM 588 O O . ALA A 1 71 ? 32.634 -20.647 -14.229 1.00 54.66 71 ALA A O 1
ATOM 589 N N . HIS A 1 72 ? 31.047 -22.224 -14.435 1.00 49.88 72 HIS A N 1
ATOM 590 C CA . HIS A 1 72 ? 31.967 -23.370 -14.335 1.00 49.88 72 HIS A CA 1
ATOM 591 C C . HIS A 1 72 ? 32.237 -24.146 -15.637 1.00 49.88 72 HIS A C 1
ATOM 593 O O . HIS A 1 72 ? 33.126 -24.998 -15.647 1.00 49.88 72 HIS A O 1
ATOM 599 N N . HIS A 1 73 ? 31.569 -23.831 -16.751 1.00 40.69 73 HIS A N 1
ATOM 600 C CA . HIS A 1 73 ? 31.822 -24.483 -18.041 1.00 40.69 73 HIS A CA 1
ATOM 601 C C . HIS A 1 73 ? 32.075 -23.465 -19.161 1.00 40.69 73 HIS A C 1
ATOM 603 O O . HIS A 1 73 ? 31.147 -22.906 -19.723 1.00 40.69 73 HIS A O 1
ATOM 609 N N . HIS A 1 74 ? 33.372 -23.265 -19.421 1.00 41.25 74 HIS A N 1
ATOM 610 C CA . HIS A 1 74 ? 34.059 -22.994 -20.691 1.00 41.25 74 HIS A CA 1
ATOM 611 C C . HIS A 1 74 ? 33.470 -22.044 -21.753 1.00 41.25 74 HIS A C 1
ATOM 613 O O . HIS A 1 74 ? 32.328 -22.131 -22.177 1.00 41.25 74 HIS A O 1
ATOM 619 N N . HIS A 1 75 ? 34.388 -21.226 -22.288 1.00 51.66 75 HIS A N 1
ATOM 620 C CA . HIS A 1 75 ? 34.652 -21.066 -23.724 1.00 51.66 75 HIS A CA 1
ATOM 621 C C . HIS A 1 75 ? 33.657 -21.739 -24.684 1.00 51.66 75 HIS A C 1
ATOM 623 O O . HIS A 1 75 ? 33.586 -22.963 -24.736 1.00 51.66 75 HIS A O 1
ATOM 629 N N . GLY A 1 76 ? 33.083 -20.936 -25.581 1.00 39.22 76 GLY A N 1
ATOM 630 C CA . GLY A 1 76 ? 32.620 -21.420 -26.879 1.00 39.22 76 GLY A CA 1
ATOM 631 C C . GLY A 1 76 ? 31.126 -21.261 -27.108 1.00 39.22 76 GLY A C 1
ATOM 632 O O . GLY A 1 76 ? 30.346 -22.090 -26.673 1.00 39.22 76 GLY A O 1
ATOM 633 N N . ASP A 1 77 ? 30.812 -20.226 -27.884 1.00 44.16 77 ASP A N 1
ATOM 634 C CA . ASP A 1 77 ? 29.785 -20.203 -28.927 1.00 44.16 77 ASP A CA 1
ATOM 635 C C . ASP A 1 77 ? 28.291 -20.394 -28.562 1.00 44.16 77 ASP A C 1
ATOM 637 O O . ASP A 1 77 ? 27.881 -21.129 -27.674 1.00 44.16 77 ASP A O 1
ATOM 641 N N . SER A 1 78 ? 27.472 -19.743 -29.387 1.00 38.84 78 SER A N 1
ATOM 642 C CA . SER A 1 78 ? 26.034 -19.906 -29.592 1.00 38.84 78 SER A CA 1
ATOM 643 C C . SER A 1 78 ? 25.065 -19.215 -28.625 1.00 38.84 78 SER A C 1
ATOM 645 O O . SER A 1 78 ? 24.632 -19.722 -27.594 1.00 38.84 78 SER A O 1
ATOM 647 N N . SER A 1 79 ? 24.596 -18.052 -29.093 1.00 46.19 79 SER A N 1
ATOM 648 C CA . SER A 1 79 ? 23.215 -17.923 -29.587 1.00 46.19 79 SER A CA 1
ATOM 649 C C . SER A 1 79 ? 22.152 -18.699 -28.795 1.00 46.19 79 SER A C 1
ATOM 651 O O . SER A 1 79 ? 21.755 -19.804 -29.156 1.00 46.19 79 SER A O 1
ATOM 653 N N . SER A 1 80 ? 21.629 -18.085 -27.735 1.00 39.31 80 SER A N 1
ATOM 654 C CA . SER A 1 80 ? 20.265 -18.355 -27.264 1.00 39.31 80 SER A CA 1
ATOM 655 C C . SER A 1 80 ? 19.716 -17.133 -26.525 1.00 39.31 80 SER A C 1
ATOM 657 O O . SER A 1 80 ? 19.876 -16.959 -25.325 1.00 39.31 80 SER A O 1
ATOM 659 N N . ASN A 1 81 ? 19.107 -16.236 -27.299 1.00 43.41 81 ASN A N 1
ATOM 660 C CA . ASN A 1 81 ? 17.807 -15.635 -26.995 1.00 43.41 81 ASN A CA 1
ATOM 661 C C . ASN A 1 81 ? 17.515 -15.271 -25.518 1.00 43.41 81 ASN A C 1
ATOM 663 O O . ASN A 1 81 ? 16.519 -15.711 -24.950 1.00 43.41 81 ASN A O 1
ATOM 667 N N . GLY A 1 82 ? 18.370 -14.457 -24.898 1.00 43.09 82 GLY A N 1
ATOM 668 C CA . GLY A 1 82 ? 18.264 -14.103 -23.481 1.00 43.09 82 GLY A CA 1
ATOM 669 C C . GLY A 1 82 ? 18.525 -12.626 -23.225 1.00 43.09 82 GLY A C 1
ATOM 670 O O . GLY A 1 82 ? 19.318 -12.286 -22.357 1.00 43.09 82 GLY A O 1
ATOM 671 N N . ASN A 1 83 ? 17.854 -11.734 -23.956 1.00 45.25 83 ASN A N 1
ATOM 672 C CA . ASN A 1 83 ? 17.854 -10.282 -23.712 1.00 45.25 83 ASN A CA 1
ATOM 673 C C . ASN A 1 83 ? 17.183 -9.882 -22.367 1.00 45.25 83 ASN A C 1
ATOM 675 O O . ASN A 1 83 ? 16.704 -8.764 -22.210 1.00 45.25 83 ASN A O 1
ATOM 679 N N . ASN A 1 84 ? 17.157 -10.779 -21.375 1.00 50.94 84 ASN A N 1
ATOM 680 C CA . ASN A 1 84 ? 16.507 -10.599 -20.074 1.00 50.94 84 ASN A CA 1
ATOM 681 C C . ASN A 1 84 ? 17.411 -9.917 -19.031 1.00 50.94 84 ASN A C 1
ATOM 683 O O . ASN A 1 84 ? 17.036 -9.797 -17.866 1.00 50.94 84 ASN A O 1
ATOM 687 N N . ASN A 1 85 ? 18.555 -9.370 -19.448 1.00 55.38 85 ASN A N 1
ATOM 688 C CA . ASN A 1 85 ? 19.298 -8.379 -18.663 1.00 55.38 85 ASN A CA 1
ATOM 689 C C . ASN A 1 85 ? 18.664 -6.977 -18.781 1.00 55.38 85 ASN A C 1
ATOM 691 O O . ASN A 1 85 ? 19.364 -5.967 -18.755 1.00 55.38 85 ASN A O 1
ATOM 695 N N . GLY A 1 86 ? 17.335 -6.903 -18.924 1.00 59.03 86 GLY A N 1
ATOM 696 C CA . GLY A 1 86 ? 16.597 -5.649 -18.821 1.00 59.03 86 GLY A CA 1
ATOM 697 C C . GLY A 1 86 ? 16.864 -5.018 -17.458 1.00 59.03 86 GLY A C 1
ATOM 698 O O . GLY A 1 86 ? 16.914 -5.725 -16.451 1.00 59.03 86 GLY A O 1
ATOM 699 N N . ALA A 1 87 ? 17.096 -3.708 -17.420 1.00 69.31 87 ALA A N 1
ATOM 700 C CA . ALA A 1 87 ? 17.241 -2.979 -16.165 1.00 69.31 87 ALA A CA 1
ATOM 701 C C . ALA A 1 87 ? 16.046 -3.273 -15.241 1.00 69.31 87 ALA A C 1
ATOM 703 O O . ALA A 1 87 ? 14.937 -3.498 -15.727 1.00 69.31 87 ALA A O 1
ATOM 704 N N . PHE A 1 88 ? 16.289 -3.313 -13.928 1.00 79.25 88 PHE A N 1
ATOM 705 C CA . PHE A 1 88 ? 15.219 -3.471 -12.946 1.00 79.25 88 PHE A CA 1
ATOM 706 C C . PHE A 1 88 ? 14.133 -2.416 -13.187 1.00 79.25 88 PHE A C 1
ATOM 708 O O . PHE A 1 88 ? 14.436 -1.226 -13.292 1.00 79.25 88 PHE A O 1
ATOM 715 N N . SER A 1 89 ? 12.890 -2.869 -13.315 1.00 85.56 89 SER A N 1
ATOM 716 C CA . SER A 1 89 ? 11.718 -2.020 -13.529 1.00 85.56 89 SER A CA 1
ATOM 717 C C . SER A 1 89 ? 10.777 -2.117 -12.334 1.00 85.56 89 SER A C 1
ATOM 719 O O . SER A 1 89 ? 10.742 -3.136 -11.656 1.00 85.56 89 SER A O 1
ATOM 721 N N . ASP A 1 90 ? 9.921 -1.117 -12.120 1.00 86.56 90 ASP A N 1
ATOM 722 C CA . ASP A 1 90 ? 8.882 -1.196 -11.084 1.00 86.56 90 ASP A CA 1
ATOM 723 C C . ASP A 1 90 ? 7.888 -2.348 -11.309 1.00 86.56 90 ASP A C 1
ATOM 725 O O . ASP A 1 90 ? 7.211 -2.772 -10.379 1.00 86.56 90 ASP A O 1
ATOM 729 N N . ARG A 1 91 ? 7.832 -2.914 -12.522 1.00 87.88 91 ARG A N 1
ATOM 730 C CA . ARG A 1 91 ? 7.075 -4.146 -12.811 1.00 87.88 91 ARG A CA 1
ATOM 731 C C . ARG A 1 91 ? 7.682 -5.400 -12.172 1.00 87.88 91 ARG A C 1
ATOM 733 O O . ARG A 1 91 ? 6.975 -6.388 -12.011 1.00 87.88 91 ARG A O 1
ATOM 740 N N . ASP A 1 92 ? 8.961 -5.352 -11.802 1.00 88.69 92 ASP A N 1
ATOM 741 C CA . ASP A 1 92 ? 9.700 -6.449 -11.168 1.00 88.69 92 ASP A CA 1
ATOM 742 C C . ASP A 1 92 ? 9.523 -6.462 -9.635 1.00 88.69 92 ASP A C 1
ATOM 744 O O . ASP A 1 92 ? 9.996 -7.380 -8.962 1.00 88.69 92 ASP A O 1
ATOM 748 N N . ARG A 1 93 ? 8.817 -5.469 -9.074 1.00 92.38 93 ARG A N 1
ATOM 749 C CA . ARG A 1 93 ? 8.495 -5.317 -7.643 1.00 92.38 93 ARG A CA 1
ATOM 750 C C . ARG A 1 93 ? 7.351 -6.229 -7.207 1.00 92.38 93 ARG A C 1
ATOM 752 O O . ARG A 1 93 ? 6.302 -5.779 -6.747 1.00 92.38 93 ARG A O 1
ATOM 759 N N . ILE A 1 94 ? 7.499 -7.531 -7.442 1.00 93.81 94 ILE A N 1
ATOM 760 C CA . ILE A 1 94 ? 6.405 -8.496 -7.265 1.00 93.81 94 ILE A CA 1
ATOM 761 C C . ILE A 1 94 ? 5.906 -8.582 -5.814 1.00 93.81 94 ILE A C 1
ATOM 763 O O . ILE A 1 94 ? 4.748 -8.945 -5.607 1.00 93.81 94 ILE A O 1
ATOM 767 N N . PHE A 1 95 ? 6.736 -8.254 -4.814 1.00 95.38 95 PHE A N 1
ATOM 768 C CA . PHE A 1 95 ? 6.325 -8.291 -3.412 1.00 95.38 95 PHE A CA 1
ATOM 769 C C . PHE A 1 95 ? 5.467 -7.074 -3.083 1.00 95.38 95 PHE A C 1
ATOM 771 O O . PHE A 1 95 ? 4.371 -7.249 -2.551 1.00 95.38 95 PHE A O 1
ATOM 778 N N . SER A 1 96 ? 5.871 -5.866 -3.479 1.00 94.94 96 SER A N 1
ATOM 779 C CA . SER A 1 96 ? 5.010 -4.687 -3.330 1.00 94.94 96 SER A CA 1
ATOM 780 C C . SER A 1 96 ? 3.735 -4.797 -4.177 1.00 94.94 96 SER A C 1
ATOM 782 O O . SER A 1 96 ? 2.641 -4.520 -3.686 1.00 94.94 96 SER A O 1
ATOM 784 N N . LEU A 1 97 ? 3.827 -5.303 -5.412 1.00 94.88 97 LEU A N 1
ATOM 785 C CA . LEU A 1 97 ? 2.672 -5.507 -6.299 1.00 94.88 97 LEU A CA 1
ATOM 786 C C . LEU A 1 97 ? 1.699 -6.591 -5.808 1.00 94.88 97 LEU A C 1
ATOM 788 O O . LEU A 1 97 ? 0.563 -6.643 -6.279 1.00 94.88 97 LEU A O 1
ATOM 792 N N . SER A 1 98 ? 2.096 -7.429 -4.846 1.00 94.31 98 SER A N 1
ATOM 793 C CA . SER A 1 98 ? 1.175 -8.378 -4.209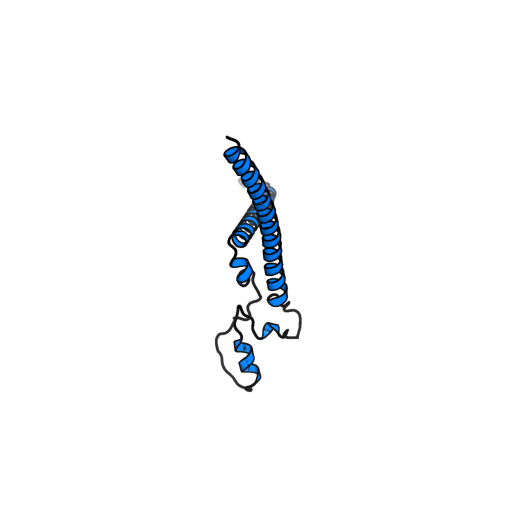 1.00 94.31 98 SER A CA 1
ATOM 794 C C . SER A 1 98 ? 0.144 -7.692 -3.296 1.00 94.31 98 SER A C 1
ATOM 796 O O . SER A 1 98 ? -0.890 -8.279 -2.973 1.00 94.31 98 SER A O 1
ATOM 798 N N . SER A 1 99 ? 0.386 -6.433 -2.910 1.00 94.75 99 SER A N 1
ATOM 799 C CA . SER A 1 99 ? -0.519 -5.621 -2.098 1.00 94.75 99 SER A CA 1
ATOM 800 C C . SER A 1 99 ? -1.452 -4.774 -2.969 1.00 94.75 99 SER A C 1
ATOM 802 O O . SER A 1 99 ? -1.030 -3.862 -3.678 1.00 94.75 99 SER A O 1
ATOM 804 N N . VAL A 1 100 ? -2.764 -5.013 -2.870 1.00 94.25 100 VAL A N 1
ATOM 805 C CA . VAL A 1 100 ? -3.786 -4.218 -3.588 1.00 94.25 100 VAL A CA 1
ATOM 806 C C . VAL A 1 100 ? -3.759 -2.743 -3.169 1.00 94.25 100 VAL A C 1
ATOM 808 O O . VAL A 1 100 ? -4.035 -1.862 -3.985 1.00 94.25 100 VAL A O 1
ATOM 811 N N . LEU A 1 101 ? -3.409 -2.462 -1.909 1.00 91.62 101 LEU A N 1
ATOM 812 C CA . LEU A 1 101 ? -3.274 -1.093 -1.405 1.00 91.62 101 LEU A CA 1
ATOM 813 C C . LEU A 1 101 ? -2.120 -0.364 -2.097 1.00 91.62 101 LEU A C 1
ATOM 815 O O . LEU A 1 101 ? -2.310 0.761 -2.556 1.00 91.62 101 LEU A O 1
ATOM 819 N N . PHE A 1 102 ? -0.978 -1.039 -2.253 1.00 92.19 102 PHE A N 1
ATOM 820 C CA . PHE A 1 102 ? 0.173 -0.507 -2.980 1.00 92.19 102 PHE A CA 1
ATOM 821 C C . PHE A 1 102 ? -0.164 -0.240 -4.454 1.00 92.19 102 PHE A C 1
ATOM 823 O O . PHE A 1 102 ? 0.070 0.855 -4.962 1.00 92.19 102 PHE A O 1
ATOM 830 N N . VAL A 1 103 ? -0.803 -1.200 -5.136 1.00 92.38 103 VAL A N 1
ATOM 831 C CA . VAL A 1 103 ? -1.217 -1.040 -6.543 1.00 92.38 103 VAL A CA 1
ATOM 832 C C . VAL A 1 103 ? -2.161 0.154 -6.715 1.00 92.38 103 VAL A C 1
ATOM 834 O O . VAL A 1 103 ? -2.009 0.945 -7.647 1.00 92.38 103 VAL A O 1
ATOM 837 N N . LYS A 1 104 ? -3.120 0.326 -5.798 1.00 92.00 104 LYS A N 1
ATOM 838 C CA . LYS A 1 104 ? -4.041 1.467 -5.818 1.00 92.00 104 LYS A CA 1
ATOM 839 C C . LYS A 1 104 ? -3.309 2.796 -5.612 1.00 92.00 104 LYS A C 1
ATOM 841 O O . LYS A 1 104 ? -3.621 3.762 -6.303 1.00 92.00 104 LYS A O 1
ATOM 846 N N . GLN A 1 105 ? -2.352 2.850 -4.687 1.00 90.12 105 GLN A N 1
ATOM 847 C CA . GLN A 1 105 ? -1.541 4.043 -4.440 1.00 90.12 105 GLN A CA 1
ATOM 848 C C . GLN A 1 105 ? -0.742 4.442 -5.689 1.00 90.12 105 GLN A C 1
ATOM 850 O O . GLN A 1 105 ? -0.804 5.597 -6.110 1.00 90.12 105 GLN A O 1
ATOM 855 N N . GLN A 1 106 ? -0.084 3.479 -6.340 1.00 88.12 106 GLN A N 1
ATOM 856 C CA . GLN A 1 106 ? 0.694 3.717 -7.559 1.00 88.12 106 GLN A CA 1
ATOM 857 C C . GLN A 1 106 ? -0.179 4.223 -8.720 1.00 88.12 106 GLN A C 1
ATOM 859 O O . GLN A 1 106 ? 0.211 5.140 -9.447 1.00 88.12 106 GLN A O 1
ATOM 864 N N . GLN A 1 107 ? -1.385 3.669 -8.888 1.00 88.06 107 GLN A N 1
ATOM 865 C CA . GLN A 1 107 ? -2.334 4.135 -9.907 1.00 88.06 107 GLN A CA 1
ATOM 866 C C . GLN A 1 107 ? -2.756 5.587 -9.660 1.00 88.06 107 GLN A C 1
ATOM 868 O O . GLN A 1 107 ? -2.729 6.403 -10.580 1.00 88.06 107 GLN A O 1
ATOM 873 N N . GLN A 1 108 ? -3.085 5.931 -8.412 1.00 89.31 108 GLN A N 1
ATOM 874 C CA . GLN A 1 108 ? -3.474 7.293 -8.044 1.00 89.31 108 GLN A CA 1
ATOM 875 C C . GLN A 1 108 ? -2.353 8.307 -8.282 1.00 89.31 108 GLN A C 1
ATOM 877 O O . GLN A 1 108 ? -2.620 9.421 -8.733 1.00 89.31 108 GLN A O 1
ATOM 882 N N . GLU A 1 109 ? -1.110 7.940 -7.982 1.00 87.88 109 GLU A N 1
ATOM 883 C CA . GLU A 1 109 ? 0.053 8.787 -8.242 1.00 87.88 109 GLU A CA 1
ATOM 884 C C . GLU A 1 109 ? 0.262 8.996 -9.747 1.00 87.88 109 GLU A C 1
ATOM 886 O O . GLU A 1 109 ? 0.392 10.132 -10.208 1.00 87.88 109 GLU A O 1
ATOM 891 N N . THR A 1 110 ? 0.175 7.919 -10.531 1.00 85.94 110 THR A N 1
ATOM 892 C CA . THR A 1 110 ? 0.311 7.967 -11.994 1.00 85.94 110 THR A CA 1
ATOM 893 C C . THR A 1 110 ? -0.747 8.874 -12.631 1.00 85.94 110 THR A C 1
ATOM 895 O O . THR A 1 110 ? -0.420 9.743 -13.441 1.00 85.94 110 THR A O 1
ATOM 898 N N . GLU A 1 111 ? -2.013 8.744 -12.222 1.00 87.62 111 GLU A N 1
ATOM 899 C CA . GLU A 1 111 ? -3.104 9.597 -12.709 1.00 87.62 111 GLU A CA 1
ATOM 900 C C . GLU A 1 111 ? -2.898 11.081 -12.370 1.00 87.62 111 GLU A C 1
ATOM 902 O O . GLU A 1 111 ? -3.257 11.965 -13.156 1.00 87.62 111 GLU A O 1
ATOM 907 N N . GLN A 1 112 ? -2.353 11.384 -11.188 1.00 86.19 112 GLN A N 1
ATOM 908 C CA . GLN A 1 112 ? -2.072 12.762 -10.785 1.00 86.19 112 GLN A CA 1
ATOM 909 C C . GLN A 1 112 ? -0.941 13.373 -11.610 1.00 86.19 112 GLN A C 1
ATOM 911 O O . GLN A 1 112 ? -1.074 14.512 -12.070 1.00 86.19 112 GLN A O 1
ATOM 916 N N . ILE A 1 113 ? 0.125 12.608 -11.847 1.00 88.06 113 ILE A N 1
ATOM 917 C CA . ILE A 1 113 ? 1.243 13.024 -12.696 1.00 88.06 113 ILE A CA 1
ATOM 918 C C . ILE A 1 113 ? 0.744 13.310 -14.115 1.00 88.06 113 ILE A C 1
ATOM 920 O O . ILE A 1 113 ? 1.032 14.375 -14.662 1.00 88.06 113 ILE A O 1
ATOM 924 N N . GLU A 1 114 ? -0.074 12.425 -14.689 1.00 87.62 114 GLU A N 1
ATOM 925 C CA . GLU A 1 114 ? -0.605 12.602 -16.043 1.00 87.62 114 GLU A CA 1
ATOM 926 C C . GLU A 1 114 ? -1.507 13.842 -16.151 1.00 87.62 114 GLU A C 1
ATOM 928 O O . GLU A 1 114 ? -1.374 14.646 -17.077 1.00 87.62 114 GLU A O 1
ATOM 933 N N . LYS A 1 115 ? -2.395 14.063 -15.172 1.00 87.44 115 LYS A N 1
ATOM 934 C CA . LYS A 1 115 ? -3.227 15.277 -15.119 1.00 87.44 115 LYS A CA 1
ATOM 935 C C . LYS A 1 115 ? -2.380 16.543 -15.036 1.00 87.44 115 LYS A C 1
ATOM 937 O O . LYS A 1 115 ? -2.731 17.550 -15.653 1.00 87.44 115 LYS A O 1
ATOM 942 N N . HIS A 1 116 ? -1.293 16.514 -14.269 1.00 88.81 116 HIS A N 1
ATOM 943 C CA . HIS A 1 116 ? -0.396 17.656 -14.146 1.00 88.81 116 HIS A CA 1
ATOM 944 C C . HIS A 1 116 ? 0.349 17.930 -15.459 1.00 88.81 116 HIS A C 1
ATOM 946 O O . HIS A 1 116 ? 0.363 19.071 -15.915 1.00 88.81 116 HIS A O 1
ATOM 952 N N . GLN A 1 117 ? 0.865 16.890 -16.117 1.00 87.56 117 GLN A N 1
ATOM 953 C CA . GLN A 1 117 ? 1.525 17.008 -17.421 1.00 87.56 117 GLN A CA 1
ATOM 954 C C . GLN A 1 117 ? 0.582 17.552 -18.497 1.00 87.56 117 GLN A C 1
ATOM 956 O O . GLN A 1 117 ? 0.940 18.490 -19.204 1.00 87.56 117 GLN A O 1
ATOM 961 N N . ARG A 1 118 ? -0.659 17.052 -18.576 1.00 87.75 118 ARG A N 1
ATOM 962 C CA . ARG A 1 118 ? -1.662 17.567 -19.525 1.00 87.75 118 ARG A CA 1
ATOM 963 C C . ARG A 1 118 ? -1.969 19.049 -19.305 1.00 87.75 118 ARG A C 1
ATOM 965 O O . ARG A 1 118 ? -2.134 19.785 -20.271 1.00 87.75 118 ARG A O 1
ATOM 972 N N . LYS A 1 119 ? -2.025 19.503 -18.047 1.00 87.12 119 LYS A N 1
ATOM 973 C CA . LYS A 1 119 ? -2.202 20.931 -17.735 1.00 87.12 119 LYS A CA 1
ATOM 974 C C . LYS A 1 119 ? -1.008 21.772 -18.181 1.00 87.12 119 LYS A C 1
ATOM 976 O O . LYS A 1 119 ? -1.225 22.856 -18.709 1.00 87.12 119 LYS A O 1
ATOM 981 N N . GLN A 1 120 ? 0.218 21.290 -17.976 1.00 85.56 120 GLN A N 1
ATOM 982 C CA . GLN A 1 120 ? 1.418 21.991 -18.442 1.00 85.56 120 GLN A CA 1
ATOM 983 C C . GLN A 1 120 ? 1.467 22.063 -19.974 1.00 85.56 120 GLN A C 1
ATOM 985 O O . GLN A 1 120 ? 1.722 23.130 -20.521 1.00 85.56 120 GLN A O 1
ATOM 990 N N . GLN A 1 121 ? 1.143 20.967 -20.665 1.00 86.12 121 GLN A N 1
ATOM 991 C CA . GLN A 1 121 ? 1.104 20.937 -22.128 1.00 86.12 121 GLN A CA 1
ATOM 992 C C . GLN A 1 121 ? 0.057 21.911 -22.685 1.00 86.12 121 GLN A C 1
ATOM 994 O O . GLN A 1 121 ? 0.376 22.727 -23.540 1.00 86.12 121 GLN A O 1
ATOM 999 N N . ALA A 1 122 ? -1.159 21.916 -22.127 1.00 84.50 122 ALA A N 1
ATOM 1000 C CA . ALA A 1 122 ? -2.207 22.848 -22.542 1.00 84.50 122 ALA A CA 1
ATOM 1001 C C . ALA A 1 122 ? -1.828 24.325 -22.309 1.00 84.50 122 ALA A C 1
ATOM 1003 O O . ALA A 1 122 ? -2.253 25.194 -23.067 1.00 84.50 122 ALA A O 1
ATOM 1004 N N . GLN A 1 123 ? -1.030 24.622 -21.275 1.00 84.62 123 GLN A N 1
ATOM 1005 C CA . GLN A 1 123 ? -0.502 25.972 -21.051 1.00 84.62 123 GLN A CA 1
ATOM 1006 C C . GLN A 1 123 ? 0.542 26.369 -22.100 1.00 84.62 123 GLN A C 1
ATOM 1008 O O . GLN A 1 123 ? 0.533 27.514 -22.540 1.00 84.62 123 GLN A O 1
ATOM 1013 N N . LEU A 1 124 ? 1.414 25.445 -22.514 1.00 79.88 124 LEU A N 1
ATOM 1014 C CA . LEU A 1 124 ? 2.393 25.689 -23.578 1.00 79.88 124 LEU A CA 1
ATOM 1015 C C . LEU A 1 124 ? 1.711 25.910 -24.934 1.00 79.88 124 LEU A C 1
ATOM 1017 O O . LEU A 1 124 ? 2.061 26.844 -25.651 1.00 79.88 124 LEU A O 1
ATOM 1021 N N . ASP A 1 125 ? 0.700 25.105 -25.255 1.00 82.69 125 ASP A N 1
ATOM 1022 C CA . ASP A 1 125 ? -0.030 25.208 -26.522 1.00 82.69 125 ASP A CA 1
ATOM 1023 C C . ASP A 1 125 ? -0.836 26.520 -26.604 1.00 82.69 125 ASP A C 1
ATOM 1025 O O . ASP A 1 125 ? -0.878 27.160 -27.653 1.00 82.69 125 ASP A O 1
ATOM 1029 N N . ALA A 1 126 ? -1.411 26.983 -25.486 1.00 79.00 126 ALA A N 1
ATOM 1030 C CA . ALA A 1 126 ? -2.101 28.274 -25.413 1.00 79.00 126 ALA A CA 1
ATOM 1031 C C . ALA A 1 126 ? -1.156 29.482 -25.548 1.00 79.00 126 ALA A C 1
ATOM 1033 O O . ALA A 1 126 ? -1.583 30.539 -26.007 1.00 79.00 126 ALA A O 1
ATOM 1034 N N . LEU A 1 127 ? 0.115 29.340 -25.154 1.00 69.12 127 LEU A N 1
ATOM 1035 C CA . LEU A 1 127 ? 1.123 30.392 -25.306 1.00 69.12 127 LEU A CA 1
ATOM 1036 C C . LEU A 1 127 ? 1.636 30.494 -26.752 1.00 69.12 127 LEU A C 1
ATOM 1038 O O . LEU A 1 127 ? 1.964 31.584 -27.203 1.00 69.12 127 LEU A O 1
ATOM 1042 N N . ASN A 1 128 ? 1.683 29.368 -27.469 1.00 70.81 128 ASN A N 1
ATOM 1043 C CA . ASN A 1 128 ? 2.143 29.298 -28.860 1.00 70.81 128 ASN A CA 1
ATOM 1044 C C . ASN A 1 128 ? 1.030 29.560 -29.895 1.00 70.81 128 ASN A C 1
ATOM 1046 O O . ASN A 1 128 ? 1.328 29.730 -31.071 1.00 70.81 128 ASN A O 1
ATOM 1050 N N . GLY A 1 129 ? -0.243 29.574 -29.486 1.00 59.38 129 GLY A N 1
ATOM 1051 C CA . GLY A 1 129 ? -1.404 29.731 -30.374 1.00 59.38 129 GLY A CA 1
ATOM 1052 C C . GLY A 1 129 ? -1.910 31.167 -30.580 1.00 59.38 129 GLY A C 1
ATOM 1053 O O . GLY A 1 129 ? -3.059 31.326 -30.979 1.00 59.38 129 GLY A O 1
ATOM 1054 N N . LEU A 1 130 ? -1.118 32.201 -30.267 1.00 54.62 130 LEU A N 1
ATOM 1055 C CA . LEU A 1 130 ? -1.544 33.615 -30.311 1.00 54.62 130 LEU A CA 1
ATOM 1056 C C . LEU A 1 130 ? -1.032 34.424 -31.523 1.00 54.62 130 LEU A C 1
ATOM 1058 O O . LEU A 1 130 ? -1.349 35.607 -31.607 1.00 54.62 130 LEU A O 1
ATOM 1062 N N . ASP A 1 131 ? -0.318 33.811 -32.475 1.00 50.47 131 ASP A N 1
ATOM 1063 C CA . ASP A 1 131 ? 0.379 34.531 -33.562 1.00 50.47 131 ASP A CA 1
ATOM 1064 C C . ASP A 1 131 ? -0.124 34.212 -34.993 1.00 50.47 131 ASP A C 1
ATOM 1066 O O . ASP A 1 131 ? 0.678 34.224 -35.924 1.00 50.47 131 ASP A O 1
ATOM 1070 N N . ASP A 1 132 ? -1.418 33.931 -35.219 1.00 50.78 132 ASP A N 1
ATOM 1071 C CA . ASP A 1 132 ? -1.910 33.605 -36.583 1.00 50.78 132 ASP A CA 1
ATOM 1072 C C . ASP A 1 132 ? -3.208 34.318 -37.013 1.00 50.78 132 ASP A C 1
ATOM 1074 O O . ASP A 1 132 ? -4.059 33.742 -37.678 1.00 50.78 132 ASP A O 1
ATOM 1078 N N . ASP A 1 133 ? -3.352 35.600 -36.657 1.00 48.03 133 ASP A N 1
ATOM 1079 C CA . ASP A 1 133 ? -4.355 36.502 -37.248 1.00 48.03 133 ASP A CA 1
ATOM 1080 C C . ASP A 1 133 ? -3.669 37.790 -37.753 1.00 48.03 133 ASP A C 1
ATOM 1082 O O . ASP A 1 133 ? -3.704 38.829 -37.093 1.00 48.03 133 ASP A O 1
ATOM 1086 N N . SER A 1 134 ? -2.972 37.727 -38.897 1.00 50.12 134 SER A N 1
ATOM 1087 C CA . SER A 1 134 ? -2.872 38.825 -39.894 1.00 50.12 134 SER A CA 1
ATOM 1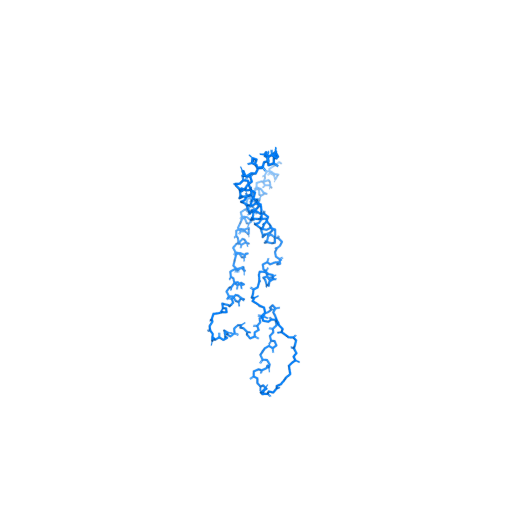088 C C . SER A 1 134 ? -1.794 38.577 -40.960 1.00 50.12 134 SER A C 1
ATOM 1090 O O . SER A 1 134 ? -0.755 39.232 -40.984 1.00 50.12 134 SER A O 1
ATOM 1092 N N . MET A 1 135 ? -2.053 37.687 -41.914 1.00 51.91 135 MET A N 1
ATOM 1093 C CA . MET A 1 135 ? -1.346 37.713 -43.202 1.00 51.91 135 MET A CA 1
ATOM 1094 C C . MET A 1 135 ? -2.277 37.236 -44.313 1.00 51.91 135 MET A C 1
ATOM 1096 O O . MET A 1 135 ? -2.044 36.213 -44.932 1.00 51.91 135 MET A O 1
ATOM 1100 N N . ASP A 1 136 ? -3.338 37.995 -44.565 1.00 53.53 136 ASP A N 1
ATOM 1101 C CA . ASP A 1 136 ? -4.054 37.932 -45.835 1.00 53.53 136 ASP A CA 1
ATOM 1102 C C . ASP A 1 136 ? -4.637 39.314 -46.121 1.00 53.53 136 ASP A C 1
ATOM 1104 O O . ASP A 1 136 ? -5.732 39.642 -45.678 1.00 53.53 136 ASP A O 1
ATOM 1108 N N . ASP A 1 137 ? -3.874 40.148 -46.834 1.00 48.50 137 ASP A N 1
ATOM 1109 C CA . ASP A 1 137 ? -4.486 41.080 -47.778 1.00 48.50 137 ASP A CA 1
ATOM 1110 C C . ASP A 1 137 ? -3.509 41.504 -48.903 1.00 48.50 137 ASP A C 1
ATOM 1112 O O . ASP A 1 137 ? -2.675 42.401 -48.788 1.00 48.50 137 ASP A O 1
ATOM 1116 N N . ILE A 1 138 ? -3.701 40.814 -50.033 1.00 46.34 138 ILE A N 1
ATOM 1117 C CA . ILE A 1 138 ? -3.787 41.334 -51.409 1.00 46.34 138 ILE A CA 1
ATOM 1118 C C . ILE A 1 138 ? -2.510 41.887 -52.073 1.00 46.34 138 ILE A C 1
ATOM 1120 O O . ILE A 1 138 ? -2.360 43.080 -52.336 1.00 46.34 138 ILE A O 1
ATOM 1124 N N . THR A 1 139 ? -1.681 40.974 -52.585 1.00 49.00 139 THR A N 1
ATOM 1125 C CA . THR A 1 139 ? -1.009 41.167 -53.882 1.00 49.00 139 THR A CA 1
ATOM 1126 C C . THR A 1 139 ? -2.024 41.005 -55.019 1.00 49.00 139 THR A C 1
ATOM 1128 O O . THR A 1 139 ? -2.201 39.935 -55.592 1.00 49.00 139 THR A O 1
ATOM 1131 N N . SER A 1 140 ? -2.710 42.089 -55.369 1.00 53.25 140 SER A N 1
ATOM 1132 C CA . SER A 1 140 ? -3.429 42.208 -56.639 1.00 53.25 140 SER A CA 1
ATOM 1133 C C . SER A 1 140 ? -3.599 43.678 -56.991 1.00 53.25 140 SER A C 1
ATOM 1135 O O . SER A 1 140 ? -4.549 44.311 -56.545 1.00 53.25 140 SER A O 1
ATOM 1137 N N . MET A 1 141 ? -2.720 44.198 -57.842 1.00 49.09 141 MET A N 1
ATOM 1138 C CA . MET A 1 141 ? -3.133 44.819 -59.102 1.00 49.09 141 MET A CA 1
ATOM 1139 C C . MET A 1 141 ? -1.902 45.135 -59.957 1.00 49.09 141 MET A C 1
ATOM 1141 O O . MET A 1 141 ? -0.890 45.616 -59.454 1.00 49.09 141 MET A O 1
ATOM 1145 N N . ASN A 1 142 ? -2.041 44.773 -61.235 1.00 43.28 142 ASN A N 1
ATOM 1146 C CA . ASN A 1 142 ? -1.183 45.103 -62.375 1.00 43.28 142 ASN A CA 1
ATOM 1147 C C . ASN A 1 142 ? -0.764 46.574 -62.440 1.00 43.28 142 ASN A C 1
ATOM 1149 O O . ASN A 1 142 ? -1.603 47.438 -62.098 1.00 43.28 142 ASN A O 1
#

Secondary structure (DSSP, 8-state):
-HHHHHHHHHHHHHHHHHHHHHHHHHHHHHHHHHHHHHHHHHHH-----SS---GGGS-BTTTBSGGGGGGSS------------PPP-GGG-HHHHT-HHHHHHHHHHHHHHHHHHHHHHHHHHHHHSSS-S---------

Sequence (142 aa):
MDGQLKEYEQLKQKLKQAIEEKRKQEEEFDKLQQEIYDKETEYLFVPNSGNKPSQHSIGNIIKGFDGFSKAHHHHGDSSSNGNNNGAFSDRDRIFSLSSVLFVKQQQQETEQIEKHQRKQQAQLDALNGLDDDSMDDITSMN

Radius of gyration: 30.44 Å; chains: 1; bounding box: 65×70×100 Å

Organism: Naumovozyma castellii (NCBI:txid27288)